Protein AF-A0A2H9TB13-F1 (afdb_monomer_lite)

Foldseek 3Di:
DDDDDPDPVPVVVCVVVVPDPVVVVVVVVCVVCVVVPHDDDDDDQQCLLQAALQVQDDGDDPPDPDDDDHQWDAPDQQWIAGVVRDIGGSVVSSVSSRVCVPPNNVCSVVVVVCPPPPDDPDDDDVVCVVVVPPPPPDPPPDD

pLDDT: mean 73.31, std 16.96, range [34.09, 94.62]

Radius of gyration: 21.47 Å; chains: 1; bounding box: 72×37×47 Å

Structure (mmCIF, N/CA/C/O backbone):
data_AF-A0A2H9TB13-F1
#
_entry.id   AF-A0A2H9TB13-F1
#
loop_
_atom_site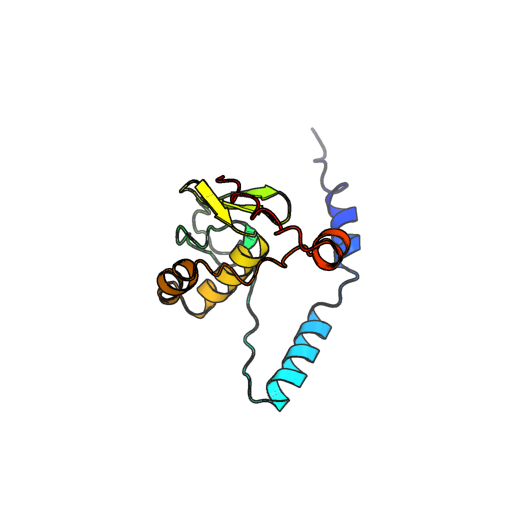.group_PDB
_atom_site.id
_atom_site.type_symbol
_atom_site.label_atom_id
_atom_site.label_alt_id
_atom_site.label_comp_id
_atom_site.label_asym_id
_atom_site.label_entity_id
_atom_site.label_seq_id
_atom_site.pdbx_PDB_ins_code
_atom_site.Cartn_x
_atom_site.Cartn_y
_atom_site.Cartn_z
_atom_site.occupancy
_atom_site.B_iso_or_equiv
_atom_site.auth_seq_id
_atom_site.auth_comp_id
_atom_site.auth_asym_id
_atom_site.auth_atom_id
_atom_site.pdbx_PDB_model_num
ATOM 1 N N . MET A 1 1 ? -40.961 13.763 -0.235 1.00 34.25 1 MET A N 1
ATOM 2 C CA . MET A 1 1 ? -40.007 12.905 0.507 1.00 34.25 1 MET A CA 1
ATOM 3 C C . MET A 1 1 ? -38.617 13.103 -0.085 1.00 34.25 1 MET A C 1
ATOM 5 O O . MET A 1 1 ? -38.522 13.373 -1.272 1.00 34.25 1 MET A O 1
ATOM 9 N N . GLY A 1 2 ? -37.591 13.113 0.768 1.00 34.09 2 GLY A N 1
ATOM 10 C CA . GLY A 1 2 ? -36.336 13.861 0.608 1.00 34.09 2 GLY A CA 1
ATOM 11 C C . GLY A 1 2 ? -35.458 13.550 -0.609 1.00 34.09 2 GLY A C 1
ATOM 12 O O . GLY A 1 2 ? -35.135 12.401 -0.890 1.00 34.09 2 GLY A O 1
ATOM 13 N N . ILE A 1 3 ? -34.979 14.620 -1.245 1.00 38.00 3 ILE A N 1
ATOM 14 C CA . ILE A 1 3 ? -33.801 14.609 -2.115 1.00 38.00 3 ILE A CA 1
ATOM 15 C C . ILE A 1 3 ? -32.560 14.273 -1.275 1.00 38.00 3 ILE A C 1
ATOM 17 O O . ILE A 1 3 ? -32.192 14.986 -0.340 1.00 38.00 3 ILE A O 1
ATOM 21 N N . THR A 1 4 ? -31.941 13.137 -1.573 1.00 38.16 4 THR A N 1
ATOM 22 C CA . THR A 1 4 ? -30.765 12.615 -0.875 1.00 38.16 4 THR A CA 1
ATOM 23 C C . THR A 1 4 ? -29.581 13.568 -1.071 1.00 38.16 4 THR A C 1
ATOM 25 O O . THR A 1 4 ? -29.184 13.850 -2.200 1.00 38.16 4 THR A O 1
ATOM 28 N N . GLN A 1 5 ? -29.001 14.072 0.023 1.00 37.25 5 GLN A N 1
ATOM 29 C CA . GLN A 1 5 ? -27.761 14.855 0.007 1.00 37.25 5 GLN A CA 1
ATOM 30 C C . GLN A 1 5 ? -26.585 13.999 -0.500 1.00 37.25 5 GLN A C 1
ATOM 32 O O . GLN A 1 5 ? -25.817 13.447 0.286 1.00 37.25 5 GLN A O 1
ATOM 37 N N . VAL A 1 6 ? -26.391 13.913 -1.813 1.00 50.53 6 VAL A N 1
ATOM 38 C CA . VAL A 1 6 ? -25.132 13.437 -2.393 1.00 50.53 6 VAL A CA 1
ATOM 39 C C . VAL A 1 6 ? -24.314 14.660 -2.801 1.00 50.53 6 VAL A C 1
ATOM 41 O O . VAL A 1 6 ? -24.731 15.455 -3.634 1.00 50.53 6 VAL A O 1
ATOM 44 N N . GLY A 1 7 ? -23.115 14.815 -2.232 1.00 45.84 7 GLY A N 1
ATOM 45 C CA . GLY A 1 7 ? -22.013 15.339 -3.049 1.00 45.84 7 GLY A CA 1
ATOM 46 C C . GLY A 1 7 ? -21.252 16.591 -2.609 1.00 45.84 7 GLY A C 1
ATOM 47 O O . GLY A 1 7 ? -20.303 16.942 -3.304 1.00 45.84 7 GLY A O 1
ATOM 48 N N . LYS A 1 8 ? -21.531 17.254 -1.475 1.00 43.09 8 LYS A N 1
ATOM 49 C CA . LYS A 1 8 ? -20.669 18.395 -1.063 1.00 43.09 8 LYS A CA 1
ATOM 50 C C . LYS A 1 8 ? -19.266 17.964 -0.599 1.00 43.09 8 LYS A C 1
ATOM 52 O O . LYS A 1 8 ? -18.293 18.634 -0.930 1.00 43.09 8 LYS A O 1
ATOM 57 N N . LYS A 1 9 ? -19.132 16.826 0.099 1.00 46.28 9 LYS A N 1
ATOM 58 C CA . LYS A 1 9 ? -17.824 16.311 0.564 1.00 46.28 9 LYS A CA 1
ATOM 59 C C . LYS A 1 9 ? -16.974 15.695 -0.562 1.00 46.28 9 LYS A C 1
ATOM 61 O O . LYS A 1 9 ? -15.769 15.920 -0.579 1.00 46.28 9 LYS A O 1
ATOM 66 N N . ASN A 1 10 ? -17.576 15.004 -1.537 1.00 53.91 10 ASN A N 1
ATOM 67 C CA . ASN A 1 10 ? -16.830 14.349 -2.629 1.00 53.91 10 ASN A CA 1
ATOM 68 C C . ASN A 1 10 ? -16.190 15.332 -3.617 1.00 53.91 10 ASN A C 1
ATOM 70 O O . ASN A 1 10 ? -15.157 15.021 -4.202 1.00 53.91 10 ASN A O 1
ATOM 74 N N . ARG A 1 11 ? -16.755 16.533 -3.790 1.00 51.91 11 ARG A N 1
ATOM 75 C CA . ARG A 1 11 ? -16.246 17.507 -4.766 1.00 51.91 11 ARG A CA 1
ATOM 76 C C . ARG A 1 11 ? -14.852 18.034 -4.406 1.00 51.91 11 ARG A C 1
ATOM 78 O O . ARG A 1 11 ? -14.004 18.144 -5.281 1.00 51.91 11 ARG A O 1
ATOM 85 N N . ILE A 1 12 ? -14.604 18.307 -3.122 1.00 56.81 12 ILE A N 1
ATOM 86 C CA . ILE A 1 12 ? -13.317 18.827 -2.622 1.00 56.81 12 ILE A CA 1
ATOM 87 C C . ILE A 1 12 ? -12.222 17.754 -2.695 1.00 56.81 12 ILE A C 1
ATOM 89 O O . ILE A 1 12 ? -11.083 18.058 -3.043 1.00 56.81 12 ILE A O 1
ATOM 93 N N . TYR A 1 13 ? -12.555 16.495 -2.386 1.00 55.25 13 TYR A N 1
ATOM 94 C CA . TYR A 1 13 ? -11.609 15.383 -2.514 1.00 55.25 13 TYR A CA 1
ATOM 95 C C . TYR A 1 13 ? -11.260 15.130 -3.979 1.00 55.25 13 TYR A C 1
ATOM 97 O O . TYR A 1 13 ? -10.080 15.122 -4.320 1.00 55.25 13 TYR A O 1
ATOM 105 N N . ASN A 1 14 ? -12.261 15.032 -4.856 1.00 58.78 14 ASN A N 1
ATOM 106 C CA . ASN A 1 14 ? -12.027 14.816 -6.282 1.00 58.78 14 ASN A CA 1
ATOM 107 C C . ASN A 1 14 ? -11.190 15.950 -6.897 1.00 58.78 14 ASN A C 1
ATOM 109 O O . ASN A 1 14 ? -10.278 15.667 -7.660 1.00 58.78 14 ASN A O 1
ATOM 113 N N . GLN A 1 15 ? -11.392 17.213 -6.498 1.00 60.97 15 GLN A N 1
ATOM 114 C CA . GLN A 1 15 ? -10.571 18.342 -6.971 1.00 60.97 15 GLN A CA 1
ATOM 115 C C . GLN A 1 15 ? -9.073 18.205 -6.649 1.00 60.97 15 GLN A C 1
ATOM 117 O O . GLN A 1 15 ? -8.247 18.620 -7.456 1.00 60.97 15 GLN A O 1
ATOM 122 N N . LYS A 1 16 ? -8.706 17.602 -5.510 1.00 66.69 16 LYS A N 1
ATOM 123 C CA . LYS A 1 16 ? -7.294 17.372 -5.147 1.00 66.69 16 LYS A CA 1
ATOM 124 C C . LYS A 1 16 ? -6.654 16.239 -5.950 1.00 66.69 16 LYS A C 1
ATOM 126 O O . LYS A 1 16 ? -5.461 16.297 -6.220 1.00 66.69 16 LYS A O 1
ATOM 131 N N . PHE A 1 17 ? -7.436 15.225 -6.322 1.00 60.62 17 PHE A N 1
ATOM 132 C CA . PHE A 1 17 ? -6.940 14.050 -7.046 1.00 60.62 17 PHE A CA 1
ATOM 133 C C . PHE A 1 17 ? -6.964 14.217 -8.570 1.00 60.62 17 PHE A C 1
ATOM 135 O O . PHE A 1 17 ? -6.096 13.674 -9.240 1.00 60.62 17 PHE A O 1
ATOM 142 N N . VAL A 1 18 ? -7.880 15.022 -9.122 1.00 66.94 18 VAL A N 1
ATOM 143 C CA . VAL A 1 18 ? -7.974 15.291 -10.573 1.00 66.94 18 VAL A CA 1
ATOM 144 C C . VAL A 1 18 ? -6.700 15.937 -11.132 1.00 66.94 18 VAL A C 1
ATOM 146 O O . VAL A 1 18 ? -6.385 15.754 -12.303 1.00 66.94 18 VAL A O 1
ATOM 149 N N . PHE A 1 19 ? -5.935 16.657 -10.305 1.00 73.75 19 PHE A N 1
ATOM 150 C CA . PHE A 1 19 ? -4.680 17.277 -10.734 1.00 73.75 19 PHE A CA 1
ATOM 151 C C . PHE A 1 19 ? -3.497 16.298 -10.807 1.00 73.75 19 PHE A C 1
ATOM 153 O O . PHE A 1 19 ? -2.496 16.610 -11.445 1.00 73.75 19 PHE A O 1
ATOM 160 N N . ILE A 1 20 ? -3.573 15.127 -10.167 1.00 77.25 20 ILE A N 1
ATOM 161 C CA . ILE A 1 20 ? -2.438 14.202 -10.091 1.00 77.25 20 ILE A CA 1
ATOM 162 C C . ILE A 1 20 ? -2.429 13.319 -11.351 1.00 77.25 20 ILE A C 1
ATOM 164 O O . ILE A 1 20 ? -3.334 12.503 -11.534 1.00 77.25 20 ILE A O 1
ATOM 168 N N . PRO A 1 21 ? -1.417 13.431 -12.235 1.00 83.69 21 PRO A N 1
ATOM 169 C CA . PRO A 1 21 ? -1.380 12.682 -13.485 1.00 83.69 21 PRO A CA 1
ATOM 170 C C . PRO A 1 21 ? -0.848 11.259 -13.251 1.00 83.69 21 PRO A C 1
ATOM 172 O O . PRO A 1 21 ? 0.286 10.939 -13.612 1.00 83.69 21 PRO A O 1
ATOM 175 N N . HIS A 1 22 ? -1.664 10.399 -12.640 1.00 83.44 22 HIS A N 1
ATOM 176 C CA . HIS A 1 22 ? -1.278 9.032 -12.271 1.00 83.44 22 HIS A CA 1
ATOM 177 C C . HIS A 1 22 ? -0.783 8.199 -13.466 1.00 83.44 22 HIS A C 1
ATOM 179 O O . HIS A 1 22 ? 0.251 7.546 -13.354 1.00 83.44 22 HIS A O 1
ATOM 185 N N . SER A 1 23 ? -1.439 8.284 -14.628 1.00 87.00 23 SER A N 1
ATOM 186 C CA . SER A 1 23 ? -1.020 7.545 -15.831 1.00 87.00 23 SER A CA 1
ATOM 187 C C . SER A 1 23 ? 0.382 7.942 -16.299 1.00 87.00 23 SER A C 1
ATOM 189 O O . SER A 1 23 ? 1.220 7.076 -16.519 1.00 87.00 23 SER A O 1
ATOM 191 N N . LYS A 1 24 ? 0.690 9.248 -16.332 1.00 89.62 24 LYS A N 1
ATOM 192 C CA . LYS A 1 24 ? 2.028 9.738 -16.714 1.00 89.62 24 LYS A CA 1
ATOM 193 C C . LYS A 1 24 ? 3.113 9.279 -15.743 1.00 89.62 24 LYS A C 1
ATOM 195 O O . LYS A 1 24 ? 4.260 9.104 -16.143 1.00 89.62 24 LYS A O 1
ATOM 200 N N . LEU A 1 25 ? 2.784 9.145 -14.456 1.00 90.25 25 LEU A N 1
ATOM 201 C CA . LEU A 1 25 ? 3.723 8.621 -13.467 1.00 90.25 25 LEU A CA 1
ATOM 202 C C . LEU A 1 25 ? 4.033 7.146 -13.746 1.00 90.25 25 LEU A C 1
ATOM 204 O O . LEU A 1 25 ? 5.204 6.782 -13.781 1.00 90.25 25 LEU A O 1
ATOM 208 N N . ILE A 1 26 ? 3.004 6.331 -13.997 1.00 90.25 26 ILE A N 1
ATOM 209 C CA . ILE A 1 26 ? 3.160 4.908 -14.330 1.00 90.25 26 ILE A CA 1
ATOM 210 C C . ILE A 1 26 ? 3.994 4.747 -15.605 1.00 90.25 26 ILE A C 1
ATOM 212 O O . ILE A 1 26 ? 4.978 4.016 -15.585 1.00 90.25 26 ILE A O 1
ATOM 216 N N . GLU A 1 27 ? 3.682 5.499 -16.664 1.00 92.19 27 GLU A N 1
ATOM 217 C CA . GLU A 1 27 ? 4.430 5.484 -17.932 1.00 92.19 27 GLU A CA 1
ATOM 218 C C . GLU A 1 27 ? 5.919 5.801 -17.736 1.00 92.19 27 GLU A C 1
ATOM 220 O O . GLU A 1 27 ? 6.786 5.134 -18.297 1.00 92.19 27 GLU A O 1
ATOM 225 N N . LYS A 1 28 ? 6.244 6.808 -16.915 1.00 93.00 28 LYS A N 1
ATOM 226 C CA . LYS A 1 28 ? 7.641 7.171 -16.628 1.00 93.00 28 LYS A CA 1
ATOM 227 C C . LYS A 1 28 ? 8.374 6.093 -15.836 1.00 93.00 28 LYS A C 1
ATOM 229 O O . LYS A 1 28 ? 9.550 5.844 -16.104 1.00 93.00 28 LYS A O 1
ATOM 234 N N . ILE A 1 29 ? 7.698 5.483 -14.861 1.00 92.75 29 ILE A N 1
ATOM 235 C CA . ILE A 1 29 ? 8.251 4.370 -14.083 1.00 92.75 29 ILE A CA 1
ATOM 236 C C . ILE A 1 29 ? 8.497 3.175 -15.012 1.00 92.75 29 ILE A C 1
ATOM 238 O O . ILE A 1 29 ? 9.577 2.593 -14.966 1.00 92.75 29 ILE A O 1
ATOM 242 N N . GLU A 1 30 ? 7.557 2.872 -15.909 1.00 93.62 30 GLU A N 1
ATOM 243 C CA . GLU A 1 30 ? 7.681 1.810 -16.911 1.00 93.62 30 GLU A CA 1
ATOM 244 C C . GLU A 1 30 ? 8.839 2.028 -17.871 1.00 93.62 30 GLU A C 1
ATOM 246 O O . GLU A 1 30 ? 9.685 1.148 -18.037 1.00 93.62 30 GLU A O 1
ATOM 251 N N . TYR A 1 31 ? 8.926 3.232 -18.429 1.00 94.00 31 TYR A N 1
ATOM 252 C CA . TYR A 1 31 ? 10.024 3.633 -19.291 1.00 94.00 31 TYR A CA 1
ATOM 253 C C . TYR A 1 31 ? 11.386 3.411 -18.614 1.00 94.00 31 TYR A C 1
ATOM 255 O O . TYR A 1 31 ? 12.265 2.772 -19.192 1.00 94.00 31 TYR A O 1
ATOM 263 N N . LYS A 1 32 ? 11.552 3.877 -17.367 1.00 94.19 32 LYS A N 1
ATOM 264 C CA . LYS A 1 32 ? 12.820 3.740 -16.637 1.00 94.19 32 LYS A CA 1
ATOM 265 C C . LYS A 1 32 ? 13.126 2.315 -16.206 1.00 94.19 32 LYS A C 1
ATOM 267 O O . LYS A 1 32 ? 14.256 1.876 -16.357 1.00 94.19 32 LYS A O 1
ATOM 272 N N . ALA A 1 33 ? 12.148 1.572 -15.712 1.00 93.31 33 ALA A N 1
ATOM 273 C CA . ALA A 1 33 ? 12.351 0.180 -15.324 1.00 93.31 33 ALA A CA 1
ATOM 274 C C . ALA A 1 33 ? 12.749 -0.703 -16.515 1.00 93.31 33 ALA A C 1
ATOM 276 O O . ALA A 1 33 ? 13.601 -1.580 -16.368 1.00 93.31 33 ALA A O 1
ATOM 277 N N . LYS A 1 34 ? 12.200 -0.424 -17.705 1.00 93.88 34 LYS A N 1
ATOM 278 C CA . LYS A 1 34 ? 12.549 -1.129 -18.940 1.00 93.88 34 LYS A CA 1
ATOM 279 C C . LYS A 1 34 ? 14.015 -0.937 -19.338 1.00 93.88 34 LYS A C 1
ATOM 281 O O . LYS A 1 34 ? 14.613 -1.894 -19.820 1.00 93.88 34 LYS A O 1
ATOM 286 N N . GLU A 1 35 ? 14.608 0.237 -19.086 1.00 93.94 35 GLU A N 1
ATOM 287 C CA . GLU A 1 35 ? 16.053 0.475 -19.294 1.00 93.94 35 GLU A CA 1
ATOM 288 C C . GLU A 1 35 ? 16.922 -0.494 -18.463 1.00 93.94 35 GLU A C 1
ATOM 290 O O . GLU A 1 35 ? 18.004 -0.873 -18.901 1.00 93.94 35 GLU A O 1
ATOM 295 N N . TYR A 1 36 ? 16.426 -0.949 -17.307 1.00 94.62 36 TYR A N 1
ATOM 296 C CA . TYR A 1 36 ? 17.106 -1.898 -16.415 1.00 94.62 36 TYR A CA 1
ATOM 297 C C . TYR A 1 36 ? 16.566 -3.337 -16.509 1.00 94.62 36 TYR A C 1
ATOM 299 O O . TYR A 1 36 ? 16.927 -4.181 -15.692 1.00 94.62 36 TYR A O 1
ATOM 307 N N . GLY A 1 37 ? 15.682 -3.637 -17.468 1.00 92.75 37 GLY A N 1
ATOM 308 C CA . GLY A 1 37 ? 15.083 -4.970 -17.620 1.00 92.75 37 GLY A CA 1
ATOM 309 C C . GLY A 1 37 ? 14.092 -5.369 -16.514 1.00 92.75 37 GLY A C 1
ATOM 310 O O . GLY A 1 37 ? 13.760 -6.546 -16.385 1.00 92.75 37 GLY A O 1
ATOM 311 N N . ILE A 1 38 ? 13.600 -4.413 -15.720 1.00 93.25 38 ILE A N 1
ATOM 312 C CA . ILE A 1 38 ? 12.621 -4.657 -14.654 1.00 93.25 38 ILE A CA 1
ATOM 313 C C . ILE A 1 38 ? 11.210 -4.650 -15.257 1.00 93.25 38 ILE A C 1
ATOM 315 O O . ILE A 1 38 ? 10.787 -3.675 -15.881 1.00 93.25 38 ILE A O 1
ATOM 319 N N . LYS A 1 39 ? 10.453 -5.732 -15.047 1.00 90.88 39 LYS A N 1
ATOM 320 C CA . LYS A 1 39 ? 9.059 -5.844 -15.496 1.00 90.88 39 LYS A CA 1
ATOM 321 C C . LYS A 1 39 ? 8.119 -5.164 -14.502 1.00 90.88 39 LYS A C 1
ATOM 323 O O . LYS A 1 39 ? 8.117 -5.505 -13.323 1.00 90.88 39 LYS A O 1
ATOM 328 N N . ILE A 1 40 ? 7.271 -4.264 -14.994 1.00 89.31 40 ILE A N 1
ATOM 329 C CA . ILE A 1 40 ? 6.201 -3.650 -14.200 1.00 89.31 40 ILE A CA 1
ATOM 330 C C . ILE A 1 40 ? 4.871 -4.309 -14.518 1.00 89.31 40 ILE A C 1
ATOM 332 O O . ILE A 1 40 ? 4.544 -4.574 -15.673 1.00 89.31 40 ILE A O 1
ATOM 336 N N . VAL A 1 41 ? 4.106 -4.571 -13.464 1.00 89.12 41 VAL A N 1
ATOM 337 C CA . VAL A 1 41 ? 2.750 -5.105 -13.542 1.00 89.12 41 VAL A CA 1
ATOM 338 C C . VAL A 1 41 ? 1.830 -4.102 -12.862 1.00 89.12 41 VAL A C 1
ATOM 340 O O . VAL A 1 41 ? 1.977 -3.818 -11.676 1.00 89.12 41 VAL A O 1
ATOM 343 N N . VAL A 1 42 ? 0.900 -3.532 -13.626 1.00 87.75 42 VAL A N 1
ATOM 344 C CA . VAL A 1 42 ? -0.079 -2.569 -13.108 1.00 87.75 42 VAL A CA 1
ATOM 345 C C . VAL A 1 42 ? -1.278 -3.326 -12.559 1.00 87.75 42 VAL A C 1
ATOM 347 O O . VAL A 1 42 ? -1.821 -4.202 -13.237 1.00 87.75 42 VAL A O 1
ATOM 350 N N . ARG A 1 43 ? -1.698 -2.986 -11.335 1.00 86.62 43 ARG A N 1
ATOM 351 C CA . ARG A 1 43 ? -2.810 -3.654 -10.656 1.00 86.62 43 ARG A CA 1
ATOM 352 C C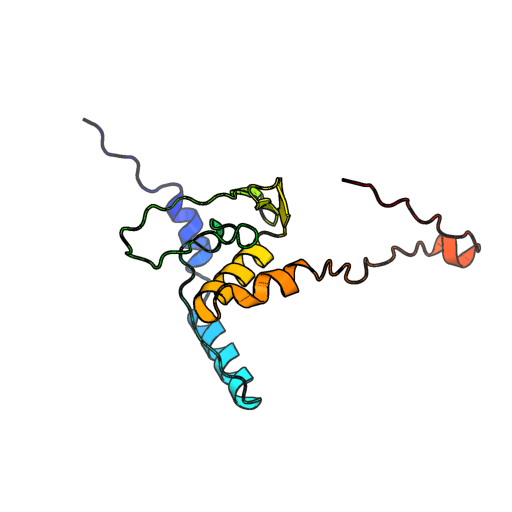 . ARG A 1 43 ? -3.768 -2.730 -9.946 1.00 86.62 43 ARG A C 1
ATOM 354 O O . ARG A 1 43 ? -3.479 -1.578 -9.651 1.00 86.62 43 ARG A O 1
ATOM 361 N N . GLU A 1 44 ? -4.948 -3.290 -9.725 1.00 84.44 44 GLU A N 1
ATOM 362 C CA . GLU A 1 44 ? -6.144 -2.609 -9.266 1.00 84.44 44 GLU A CA 1
ATOM 363 C C . GLU A 1 44 ? -6.189 -2.550 -7.730 1.00 84.44 44 GLU A C 1
ATOM 365 O O . GLU A 1 44 ? -6.152 -3.571 -7.036 1.00 84.44 44 GLU A O 1
ATOM 370 N N . GLU A 1 45 ? -6.288 -1.338 -7.185 1.00 81.75 45 GLU A N 1
ATOM 371 C CA . GLU A 1 45 ? -6.126 -1.060 -5.752 1.00 81.75 45 GLU A CA 1
ATOM 372 C C . GLU A 1 45 ? -7.434 -1.224 -4.930 1.00 81.75 45 GLU A C 1
ATOM 374 O O . GLU A 1 45 ? -7.542 -0.760 -3.794 1.00 81.75 45 GLU A O 1
ATOM 379 N N . SER A 1 46 ? -8.473 -1.904 -5.440 1.00 83.75 46 SER A N 1
ATOM 380 C CA . SER A 1 46 ? -9.703 -2.103 -4.653 1.00 83.75 46 SER A CA 1
ATOM 381 C C . SER A 1 46 ? -9.444 -2.767 -3.307 1.00 83.75 46 SER A C 1
ATOM 383 O O . SER A 1 46 ? -8.843 -3.837 -3.224 1.00 83.75 46 SER A O 1
ATOM 385 N N . TYR A 1 47 ? -9.973 -2.125 -2.262 1.00 80.19 47 TYR A N 1
ATOM 386 C CA . TYR A 1 47 ? -9.985 -2.574 -0.867 1.00 80.19 47 TYR A CA 1
ATOM 387 C C . TYR A 1 47 ? -8.613 -2.786 -0.201 1.00 80.19 47 TYR A C 1
ATOM 389 O O . TYR A 1 47 ? -8.580 -3.146 0.976 1.00 80.19 47 TYR A O 1
ATOM 397 N N . THR A 1 48 ? -7.495 -2.467 -0.859 1.00 82.94 48 THR A N 1
ATOM 398 C CA . THR A 1 48 ? -6.129 -2.653 -0.317 1.00 82.94 48 THR A CA 1
ATOM 399 C C . THR A 1 48 ? -5.848 -1.801 0.926 1.00 82.94 48 THR A C 1
ATOM 401 O O . THR A 1 48 ? -5.055 -2.174 1.781 1.00 82.94 48 THR A O 1
ATOM 404 N N . SER A 1 49 ? -6.526 -0.663 1.077 1.00 77.19 49 SER A N 1
ATOM 405 C CA . SER A 1 49 ? -6.404 0.206 2.257 1.00 77.19 49 SER A CA 1
ATOM 406 C C . SER A 1 49 ? -7.298 -0.211 3.431 1.00 77.19 49 SER A C 1
ATOM 408 O O . SER A 1 49 ? -7.181 0.351 4.524 1.00 77.19 49 SER A O 1
ATOM 410 N N . LYS A 1 50 ? -8.215 -1.163 3.208 1.00 81.50 50 LYS A N 1
ATOM 411 C CA . LYS A 1 50 ? -9.182 -1.643 4.207 1.00 81.50 50 LYS A CA 1
ATOM 412 C C . LYS A 1 50 ? -8.841 -3.041 4.708 1.00 81.50 50 LYS A C 1
ATOM 414 O O . LYS A 1 50 ? -8.917 -3.254 5.913 1.00 81.50 50 LYS A O 1
ATOM 419 N N . ALA A 1 51 ? -8.450 -3.940 3.810 1.00 86.00 51 ALA A N 1
ATOM 420 C CA . ALA A 1 51 ? -8.028 -5.288 4.153 1.00 86.00 51 ALA A CA 1
ATOM 421 C C . ALA A 1 51 ? -6.783 -5.273 5.047 1.00 86.00 51 ALA A C 1
ATOM 423 O O . ALA A 1 51 ? -5.886 -4.439 4.878 1.00 86.00 51 ALA A O 1
ATOM 424 N N . SER A 1 52 ? -6.735 -6.188 6.007 1.00 85.25 52 SER A N 1
ATOM 425 C CA . SER A 1 52 ? -5.550 -6.407 6.829 1.00 85.25 52 SER A CA 1
ATOM 426 C C . SER A 1 52 ? -4.596 -7.335 6.088 1.00 85.25 52 SER A C 1
ATOM 428 O O . SER A 1 52 ? -4.949 -8.476 5.792 1.00 85.25 52 SER A O 1
ATOM 430 N N . ALA A 1 53 ? -3.388 -6.849 5.787 1.00 84.56 53 ALA A N 1
ATOM 431 C CA . ALA A 1 53 ? -2.338 -7.686 5.207 1.00 84.56 53 ALA A CA 1
ATOM 432 C C . ALA A 1 53 ? -1.863 -8.753 6.204 1.00 84.56 53 ALA A C 1
ATOM 434 O O . ALA A 1 53 ? -1.572 -9.874 5.816 1.00 84.56 53 ALA A O 1
ATOM 435 N N . ILE A 1 54 ? -1.823 -8.409 7.495 1.00 82.25 54 ILE A N 1
ATOM 436 C CA . ILE A 1 54 ? -1.315 -9.275 8.567 1.00 82.25 54 ILE A CA 1
ATOM 437 C C . ILE A 1 54 ? -2.272 -10.433 8.851 1.00 82.25 54 ILE A C 1
ATOM 439 O O . ILE A 1 54 ? -1.836 -11.562 9.044 1.00 82.25 54 ILE A O 1
ATOM 443 N N . ASP A 1 55 ? -3.575 -10.154 8.872 1.00 83.12 55 ASP A N 1
ATOM 444 C CA . ASP A 1 55 ? -4.598 -11.165 9.164 1.00 83.12 55 ASP A CA 1
ATOM 445 C C . ASP A 1 55 ? -4.988 -11.983 7.915 1.00 83.12 55 ASP A C 1
ATOM 447 O O . ASP A 1 55 ? -5.932 -12.769 7.965 1.00 83.12 55 ASP A O 1
ATOM 451 N N . LEU A 1 56 ? -4.274 -11.784 6.798 1.00 83.06 56 LEU A N 1
ATOM 452 C CA . LEU A 1 56 ? -4.519 -12.417 5.504 1.00 83.06 56 LEU A CA 1
ATOM 453 C C . LEU A 1 56 ? -5.969 -12.271 5.017 1.00 83.06 56 LEU A C 1
ATOM 455 O O . LEU A 1 56 ? -6.553 -13.188 4.443 1.00 83.06 56 LEU A O 1
ATOM 459 N N . ASP A 1 57 ? -6.550 -11.081 5.190 1.00 84.19 57 ASP A N 1
ATOM 460 C CA . ASP A 1 57 ? -7.918 -10.821 4.738 1.00 84.19 57 ASP A CA 1
ATOM 461 C C . ASP A 1 57 ? -8.049 -11.053 3.229 1.00 84.19 57 ASP A C 1
ATOM 463 O O . ASP A 1 57 ? -7.166 -10.664 2.458 1.00 84.19 57 ASP A O 1
ATOM 467 N N . LEU A 1 58 ? -9.183 -11.619 2.807 1.00 80.75 58 LEU A N 1
ATOM 468 C CA . LEU A 1 58 ? -9.525 -11.749 1.394 1.00 80.75 58 LEU A CA 1
ATOM 469 C C . LEU A 1 58 ? -9.700 -10.362 0.768 1.00 80.75 58 LEU A C 1
ATOM 471 O O . LEU A 1 58 ? -10.467 -9.530 1.263 1.00 80.75 58 LEU A O 1
ATOM 475 N N . ILE A 1 59 ? -9.011 -10.129 -0.348 1.00 83.56 59 ILE A N 1
ATOM 476 C CA . ILE A 1 59 ? -9.052 -8.857 -1.072 1.00 83.56 59 ILE A CA 1
ATOM 477 C C . ILE A 1 59 ? -9.795 -9.069 -2.394 1.00 83.56 59 ILE A C 1
ATOM 479 O O . ILE A 1 59 ? -9.185 -9.497 -3.372 1.00 83.56 59 ILE A O 1
ATOM 483 N N . PRO A 1 60 ? -11.109 -8.794 -2.448 1.00 80.88 60 PRO A N 1
ATOM 484 C CA . PRO A 1 60 ? -11.876 -8.990 -3.668 1.00 80.88 60 PRO A CA 1
ATOM 485 C C . PRO A 1 60 ? -11.519 -7.953 -4.734 1.00 80.88 60 PRO A C 1
ATOM 487 O O . PRO A 1 60 ? -11.088 -6.833 -4.420 1.00 80.88 60 PRO A O 1
ATOM 490 N N . ASN A 1 61 ? -11.753 -8.305 -5.996 1.00 81.94 61 ASN A N 1
ATOM 491 C CA . ASN A 1 61 ? -11.612 -7.370 -7.102 1.00 81.94 61 ASN A CA 1
ATOM 492 C C . ASN A 1 61 ? -12.847 -6.475 -7.217 1.00 81.94 61 ASN A C 1
ATOM 494 O O . ASN A 1 61 ? -13.918 -6.731 -6.644 1.00 81.94 61 ASN A O 1
ATOM 498 N N . PHE A 1 62 ? -12.693 -5.366 -7.938 1.00 73.25 62 PHE A N 1
ATOM 499 C CA . PHE A 1 62 ? -13.809 -4.470 -8.196 1.00 73.25 62 PHE A CA 1
ATOM 500 C C . PHE A 1 62 ? -14.924 -5.183 -8.983 1.00 73.25 62 PHE A C 1
ATOM 502 O O . PHE A 1 62 ? -14.763 -5.500 -10.156 1.00 73.25 62 PHE A O 1
ATOM 509 N N . GLY A 1 63 ? -16.073 -5.410 -8.337 1.00 70.31 63 GLY A N 1
ATOM 510 C CA . GLY A 1 63 ? -17.256 -6.030 -8.954 1.00 70.31 63 GLY A CA 1
ATOM 511 C C . GLY A 1 63 ? -17.621 -7.411 -8.406 1.00 70.31 63 GLY A C 1
ATOM 512 O O . GLY A 1 63 ? -18.735 -7.875 -8.651 1.00 70.31 63 GLY A O 1
ATOM 513 N N . ASP A 1 64 ? -16.756 -8.025 -7.597 1.00 76.88 64 ASP A N 1
ATOM 514 C CA . ASP A 1 64 ? -17.056 -9.322 -6.991 1.00 76.88 64 ASP A CA 1
ATOM 515 C C . ASP A 1 64 ? -18.185 -9.213 -5.949 1.00 76.88 64 ASP A C 1
ATOM 517 O O . ASP A 1 64 ? -18.228 -8.291 -5.121 1.00 76.88 64 ASP A O 1
ATOM 521 N N . LYS A 1 65 ? -19.103 -10.191 -5.978 1.00 68.06 65 LYS A N 1
ATOM 522 C CA . LYS A 1 65 ? -20.234 -10.335 -5.035 1.00 68.06 65 LYS A CA 1
ATOM 523 C C . LYS A 1 65 ? -19.842 -11.029 -3.723 1.00 68.06 65 LYS A C 1
ATOM 525 O O . LYS A 1 65 ? -20.696 -11.570 -3.027 1.00 68.06 65 LYS A O 1
ATOM 530 N N . THR A 1 66 ? -18.560 -11.051 -3.388 1.00 72.56 66 THR A N 1
ATOM 531 C CA . THR A 1 66 ? -18.064 -11.644 -2.145 1.00 72.56 66 THR A CA 1
ATOM 532 C C . THR A 1 66 ? -18.373 -10.746 -0.947 1.00 72.56 66 THR A C 1
ATOM 534 O O . THR A 1 66 ? -18.384 -9.513 -1.043 1.00 72.56 66 THR A O 1
ATOM 537 N N . GLU A 1 67 ? -18.651 -11.366 0.203 1.00 67.62 67 GLU A N 1
ATOM 538 C CA . GLU A 1 67 ? -18.848 -10.631 1.450 1.00 67.62 67 GLU A CA 1
ATOM 539 C C . GLU A 1 67 ? -17.552 -9.921 1.856 1.00 67.62 67 GLU A C 1
ATOM 541 O O . GLU A 1 67 ? -16.521 -10.539 2.115 1.00 67.62 67 GLU A O 1
ATOM 546 N N . LYS A 1 68 ? -17.615 -8.591 1.936 1.00 70.38 68 LYS A N 1
ATOM 547 C CA . LYS A 1 68 ? -16.477 -7.730 2.273 1.00 70.38 68 LYS A CA 1
ATOM 548 C C . LYS A 1 68 ? -16.366 -7.598 3.787 1.00 70.38 68 LYS A C 1
ATOM 550 O O . LYS A 1 68 ? -16.831 -6.613 4.362 1.00 70.38 68 LYS A O 1
ATOM 555 N N . LYS A 1 69 ? -15.777 -8.603 4.433 1.00 77.12 69 LYS A N 1
ATOM 556 C CA . LYS A 1 69 ? -15.427 -8.559 5.858 1.00 77.12 69 LYS A CA 1
ATOM 557 C C . LYS A 1 69 ? -13.923 -8.359 5.990 1.00 77.12 69 LYS A C 1
ATOM 559 O O . LYS A 1 69 ? -13.152 -9.258 5.689 1.00 77.12 69 LYS A O 1
ATOM 564 N N . PHE A 1 70 ? -13.535 -7.169 6.438 1.00 84.38 70 PHE A N 1
ATOM 565 C CA . PHE A 1 70 ? -12.148 -6.842 6.760 1.00 84.38 70 PHE A CA 1
ATOM 566 C C . PHE A 1 70 ? -11.979 -6.858 8.271 1.00 84.38 70 PHE A C 1
ATOM 568 O O . PHE A 1 70 ? -12.838 -6.361 9.006 1.00 84.38 70 PHE A O 1
ATOM 575 N N . SER A 1 71 ? -10.894 -7.462 8.725 1.00 83.56 71 SER A N 1
ATOM 576 C CA . SER A 1 71 ? -10.627 -7.716 10.135 1.00 83.56 71 SER A CA 1
ATOM 577 C C . SER A 1 71 ? -9.923 -6.532 10.811 1.00 83.56 71 SER A C 1
ATOM 579 O O . SER A 1 71 ? -10.144 -6.275 11.997 1.00 83.56 71 SER A O 1
ATOM 581 N N . GLY A 1 72 ? -9.137 -5.767 10.048 1.00 84.56 72 GLY A N 1
ATOM 582 C CA . GLY A 1 72 ? -8.437 -4.577 10.520 1.00 84.56 72 GLY A CA 1
ATOM 583 C C . GLY A 1 72 ? -9.119 -3.254 10.161 1.00 84.56 72 GLY A C 1
ATOM 584 O O . GLY A 1 72 ? -10.090 -3.175 9.404 1.00 84.56 72 GLY A O 1
ATOM 585 N N . ARG A 1 73 ? -8.600 -2.165 10.738 1.00 86.62 73 ARG A N 1
ATOM 586 C CA . ARG A 1 73 ? -9.101 -0.803 10.512 1.00 86.62 73 ARG A CA 1
ATOM 587 C C . ARG A 1 73 ? -7.985 0.232 10.499 1.00 86.62 73 ARG A C 1
ATOM 589 O O . ARG A 1 73 ? -7.072 0.221 11.324 1.00 86.62 73 ARG A O 1
ATOM 596 N N . ARG A 1 74 ? -8.123 1.223 9.621 1.00 86.44 74 ARG A N 1
ATOM 597 C CA . ARG A 1 74 ? -7.296 2.432 9.653 1.00 86.44 74 ARG A CA 1
ATOM 598 C C . ARG A 1 74 ? -7.764 3.350 10.781 1.00 86.44 74 ARG A C 1
ATOM 600 O O . ARG A 1 74 ? -8.927 3.739 10.802 1.00 86.44 74 ARG A O 1
ATOM 607 N N . ILE A 1 75 ? -6.862 3.714 11.691 1.00 86.56 75 ILE A N 1
ATOM 608 C CA . ILE A 1 75 ? -7.179 4.627 12.803 1.00 86.56 75 ILE A CA 1
ATOM 609 C C . ILE A 1 75 ? -7.024 6.076 12.344 1.00 86.56 75 ILE A C 1
ATOM 611 O O . ILE A 1 75 ? -7.924 6.894 12.509 1.00 86.56 75 ILE A O 1
ATOM 615 N N . LYS A 1 76 ? -5.866 6.391 11.755 1.00 87.00 76 LYS A N 1
ATOM 616 C CA . LYS A 1 76 ? -5.520 7.728 11.260 1.00 87.00 76 LYS A CA 1
ATOM 617 C C . LYS A 1 76 ? -4.598 7.624 10.047 1.00 87.00 76 LYS A C 1
ATOM 619 O O . LYS A 1 76 ? -4.181 6.534 9.652 1.00 87.00 76 LYS A O 1
ATOM 624 N N . ARG A 1 77 ? -4.281 8.759 9.418 1.00 81.88 77 ARG A N 1
ATOM 625 C CA . ARG A 1 77 ? -3.295 8.790 8.330 1.00 81.88 77 ARG A CA 1
ATOM 626 C C . ARG A 1 77 ? -1.959 8.232 8.839 1.00 81.88 77 ARG A C 1
ATOM 628 O O . ARG A 1 77 ? -1.519 8.607 9.919 1.00 81.88 77 ARG A O 1
ATOM 635 N N . GLY A 1 78 ? -1.367 7.314 8.078 1.00 84.69 78 GLY A N 1
ATOM 636 C CA . GLY A 1 78 ? -0.125 6.628 8.434 1.00 84.69 78 GLY A CA 1
ATOM 637 C C . GLY A 1 78 ? -0.246 5.523 9.490 1.00 84.69 78 GLY A C 1
ATOM 638 O O . GLY A 1 78 ? 0.761 4.887 9.757 1.00 84.69 78 GLY A O 1
ATOM 639 N N . LEU A 1 79 ? -1.426 5.243 10.068 1.00 87.00 79 LEU A N 1
ATOM 640 C CA . LEU A 1 79 ? -1.578 4.219 11.113 1.00 87.00 79 LEU A CA 1
ATOM 641 C C . LEU A 1 79 ? -2.770 3.281 10.871 1.00 87.00 79 LEU A C 1
ATOM 643 O O . LEU A 1 79 ? -3.935 3.700 10.859 1.00 87.00 79 LEU A O 1
ATOM 647 N N . TYR A 1 80 ? -2.466 1.996 10.723 1.00 88.38 80 TYR A N 1
ATOM 648 C CA . TYR A 1 80 ? -3.407 0.892 10.562 1.00 88.38 80 TYR A CA 1
ATOM 649 C C . TYR A 1 80 ? -3.320 -0.063 11.757 1.00 88.38 80 TYR A C 1
ATOM 651 O O . TYR A 1 80 ? -2.239 -0.268 12.302 1.00 88.38 80 TYR A O 1
ATOM 659 N N . LYS A 1 81 ? -4.460 -0.624 12.170 1.00 87.38 81 LYS A N 1
ATOM 660 C CA . LYS A 1 81 ? -4.559 -1.593 13.263 1.00 87.38 81 LYS A CA 1
ATOM 661 C C . LYS A 1 81 ? -5.173 -2.894 12.753 1.00 87.38 81 LYS A C 1
ATOM 663 O O . LYS A 1 81 ? -6.293 -2.866 12.241 1.00 87.38 81 LYS A O 1
ATOM 668 N N . SER A 1 82 ? -4.451 -3.999 12.914 1.00 86.75 82 SER A N 1
ATOM 669 C CA . SER A 1 82 ? -4.921 -5.358 12.610 1.00 86.75 82 SER A CA 1
ATOM 670 C C . SER A 1 82 ? -5.959 -5.841 13.634 1.00 86.75 82 SER A C 1
ATOM 672 O O . SER A 1 82 ? -6.167 -5.206 14.679 1.00 86.75 82 SER A O 1
ATOM 674 N N . LYS A 1 83 ? -6.582 -6.996 13.378 1.00 85.69 83 LYS A N 1
ATOM 675 C CA . LYS A 1 83 ? -7.498 -7.642 14.332 1.00 85.69 83 LYS A CA 1
ATOM 676 C C . LYS A 1 83 ? -6.788 -8.072 15.613 1.00 85.69 83 LYS A C 1
ATOM 678 O O . LYS A 1 83 ? -7.343 -7.900 16.697 1.00 85.69 83 LYS A O 1
ATOM 683 N N . SER A 1 84 ? -5.554 -8.565 15.495 1.00 82.56 84 SER A N 1
ATOM 684 C CA . SER A 1 84 ? -4.686 -8.897 16.636 1.00 82.56 84 SER A CA 1
ATOM 685 C C . SER A 1 84 ? -4.271 -7.676 17.466 1.00 82.56 84 SER A C 1
ATOM 687 O O . SER A 1 84 ? -3.739 -7.815 18.563 1.00 82.56 84 SER A O 1
ATOM 689 N N . GLY A 1 85 ? -4.542 -6.466 16.970 1.00 82.38 85 GLY A N 1
ATOM 690 C CA . GLY A 1 85 ? -4.231 -5.211 17.638 1.00 82.38 85 GLY A CA 1
ATOM 691 C C . GLY A 1 85 ? -2.864 -4.632 17.288 1.00 82.38 85 GLY A C 1
ATOM 692 O O . GLY A 1 85 ? -2.548 -3.544 17.770 1.00 82.38 85 GLY A O 1
ATOM 693 N N . GLN A 1 86 ? -2.105 -5.304 16.419 1.00 83.00 86 GLN A N 1
ATOM 694 C CA . GLN A 1 86 ? -0.818 -4.844 15.917 1.00 83.00 86 GLN A CA 1
ATOM 695 C C . GLN A 1 86 ? -0.979 -3.559 15.102 1.00 83.00 86 GLN A C 1
ATOM 697 O O . GLN A 1 86 ? -1.912 -3.405 14.307 1.00 83.00 86 GLN A O 1
ATOM 702 N N . LEU A 1 87 ? -0.055 -2.626 15.314 1.00 84.81 87 LEU A N 1
ATOM 703 C CA . LEU A 1 87 ? -0.012 -1.354 14.611 1.00 84.81 87 LEU A CA 1
ATOM 704 C C . LEU A 1 87 ? 1.017 -1.420 13.487 1.00 84.81 87 LEU A C 1
ATOM 706 O O . LEU A 1 87 ? 2.177 -1.749 13.716 1.00 84.81 87 LEU A O 1
ATOM 710 N N . ILE A 1 88 ? 0.589 -1.072 12.279 1.00 85.56 88 ILE A N 1
ATOM 711 C CA . ILE A 1 88 ? 1.443 -0.994 11.094 1.00 85.56 88 ILE A CA 1
ATOM 712 C C . ILE A 1 88 ? 1.186 0.321 10.366 1.00 85.56 88 ILE A C 1
ATOM 714 O O . ILE A 1 88 ? 0.111 0.924 10.475 1.00 85.56 88 ILE A O 1
ATOM 718 N N . ASN A 1 89 ? 2.172 0.792 9.609 1.00 87.12 89 ASN A N 1
ATOM 719 C CA . ASN A 1 89 ? 1.956 1.930 8.735 1.00 87.12 89 ASN A CA 1
ATOM 720 C C . ASN A 1 89 ? 0.869 1.598 7.690 1.00 87.12 89 ASN A C 1
ATOM 722 O O . ASN A 1 89 ? 0.876 0.525 7.087 1.00 87.12 89 ASN A O 1
ATOM 726 N N . SER A 1 90 ? -0.080 2.517 7.476 1.00 86.69 90 SER A N 1
ATOM 727 C CA . SER A 1 90 ? -1.157 2.323 6.491 1.00 86.69 90 SER A CA 1
ATOM 728 C C . SER A 1 90 ? -0.649 2.117 5.067 1.00 86.69 90 SER A C 1
ATOM 730 O O . SER A 1 90 ? -1.250 1.341 4.330 1.00 86.69 90 SER A O 1
ATOM 732 N N . ASP A 1 91 ? 0.417 2.814 4.685 1.00 86.75 91 ASP A N 1
ATOM 733 C CA . ASP A 1 91 ? 0.970 2.760 3.333 1.00 86.75 91 ASP A CA 1
ATOM 734 C C . ASP A 1 91 ? 1.713 1.431 3.124 1.00 86.75 91 ASP A C 1
ATOM 736 O O . ASP A 1 91 ? 1.583 0.815 2.071 1.00 86.75 91 ASP A O 1
ATOM 740 N N . VAL A 1 92 ? 2.376 0.917 4.170 1.00 87.38 92 VAL A N 1
ATOM 741 C CA . VAL A 1 92 ? 2.964 -0.435 4.174 1.00 87.38 92 VAL A CA 1
ATOM 742 C C . VAL A 1 92 ? 1.871 -1.495 4.042 1.00 87.38 92 VAL A C 1
ATOM 744 O O . VAL A 1 92 ? 1.977 -2.367 3.187 1.00 87.38 92 VAL A O 1
ATOM 747 N N . ASN A 1 93 ? 0.781 -1.393 4.812 1.00 88.56 93 ASN A N 1
ATOM 748 C CA . ASN A 1 93 ? -0.355 -2.311 4.675 1.00 88.56 93 ASN A CA 1
ATOM 749 C C . ASN A 1 93 ? -0.955 -2.274 3.257 1.00 88.56 93 ASN A C 1
ATOM 751 O O . ASN A 1 93 ? -1.234 -3.321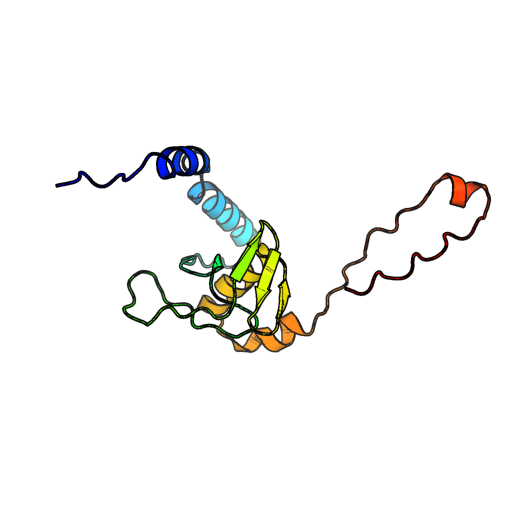 2.679 1.00 88.56 93 ASN A O 1
ATOM 755 N N . GLY A 1 94 ? -1.116 -1.078 2.681 1.00 86.81 94 GLY A N 1
ATOM 756 C CA . GLY A 1 94 ? -1.592 -0.906 1.307 1.00 86.81 94 GLY A CA 1
ATOM 757 C C . GLY A 1 94 ? -0.665 -1.554 0.275 1.00 86.81 94 GLY A C 1
ATOM 758 O O . GLY A 1 94 ? -1.136 -2.315 -0.567 1.00 86.81 94 GLY A O 1
ATOM 759 N N . GLY A 1 95 ? 0.646 -1.316 0.383 1.00 88.25 95 GLY A N 1
ATOM 760 C CA . GLY A 1 95 ? 1.654 -1.907 -0.501 1.00 88.25 95 GLY A CA 1
ATOM 761 C C . GLY A 1 95 ? 1.701 -3.433 -0.416 1.00 88.25 95 GLY A C 1
ATOM 762 O O . GLY A 1 95 ? 1.689 -4.103 -1.447 1.00 88.25 95 GLY A O 1
ATOM 763 N N . LEU A 1 96 ? 1.660 -3.988 0.800 1.00 88.75 96 LEU A N 1
ATOM 764 C CA . LEU A 1 96 ? 1.584 -5.436 1.009 1.00 88.75 96 LEU A CA 1
ATOM 765 C C . LEU A 1 96 ? 0.342 -6.020 0.342 1.00 88.75 96 LEU A C 1
ATOM 767 O O . LEU A 1 96 ? 0.437 -7.004 -0.378 1.00 88.75 96 LEU A O 1
ATOM 771 N N . ASN A 1 97 ? -0.813 -5.383 0.510 1.00 89.19 97 ASN A N 1
ATOM 772 C CA . ASN A 1 97 ? -2.057 -5.842 -0.095 1.00 89.19 97 ASN A CA 1
ATOM 773 C C . ASN A 1 97 ? -2.060 -5.786 -1.631 1.00 89.19 97 ASN A C 1
ATOM 775 O O . ASN A 1 97 ? -2.673 -6.648 -2.256 1.00 89.19 97 ASN A O 1
ATOM 779 N N . ILE A 1 98 ? -1.373 -4.818 -2.250 1.00 89.06 98 ILE A N 1
ATOM 780 C CA . ILE A 1 98 ? -1.169 -4.807 -3.710 1.00 89.06 98 ILE A CA 1
ATOM 781 C C . ILE A 1 98 ? -0.328 -6.016 -4.126 1.00 89.06 98 ILE A C 1
ATOM 783 O O . ILE A 1 98 ? -0.682 -6.715 -5.073 1.00 89.06 98 ILE A O 1
ATOM 787 N N . LEU A 1 99 ? 0.751 -6.292 -3.392 1.00 87.50 99 LEU A N 1
ATOM 788 C CA . LEU A 1 99 ? 1.637 -7.416 -3.682 1.00 87.50 99 LEU A CA 1
ATOM 789 C C . LEU A 1 99 ? 0.928 -8.769 -3.504 1.00 87.50 99 LEU A C 1
ATOM 791 O O . LEU A 1 99 ? 1.084 -9.655 -4.342 1.00 87.50 99 LEU A O 1
ATOM 795 N N . ARG A 1 100 ? 0.083 -8.900 -2.474 1.00 88.50 100 ARG A N 1
ATOM 796 C CA . ARG A 1 100 ? -0.747 -10.090 -2.217 1.00 88.50 100 ARG A CA 1
ATOM 797 C C . ARG A 1 100 ? -1.669 -10.440 -3.370 1.00 88.50 100 ARG A C 1
ATOM 799 O O . ARG A 1 100 ? -1.824 -11.613 -3.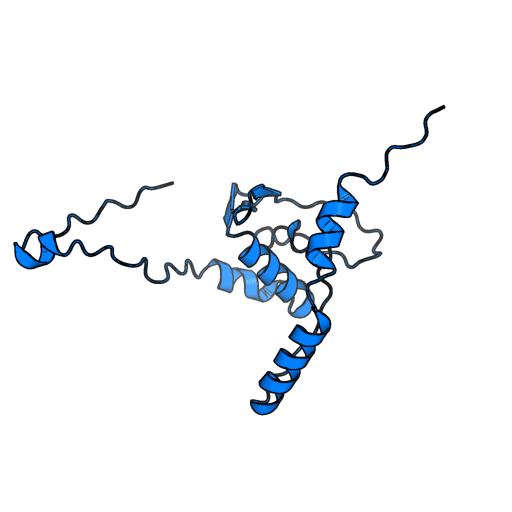688 1.00 88.50 100 ARG A O 1
ATOM 806 N N . LYS A 1 101 ? -2.272 -9.434 -4.012 1.00 86.62 101 LYS A N 1
ATOM 807 C CA . LYS A 1 101 ? -3.144 -9.665 -5.173 1.00 86.62 101 LYS A CA 1
ATOM 808 C C . LYS A 1 101 ? -2.406 -10.310 -6.347 1.00 86.62 101 LYS A C 1
ATOM 810 O O . LYS A 1 101 ? -3.040 -11.009 -7.130 1.00 86.62 101 LYS A O 1
ATOM 815 N N . GLU A 1 102 ? -1.099 -10.076 -6.462 1.00 86.19 102 GLU A N 1
ATOM 816 C CA . GLU A 1 102 ? -0.285 -10.604 -7.558 1.00 86.19 102 GLU A CA 1
ATOM 817 C C . GLU A 1 102 ? 0.411 -11.911 -7.249 1.00 86.19 102 GLU A C 1
ATOM 819 O O . GLU A 1 102 ? 0.402 -12.820 -8.075 1.00 86.19 102 GLU A O 1
ATOM 824 N N . ILE A 1 103 ? 1.069 -11.971 -6.096 1.00 84.50 103 ILE A N 1
ATOM 825 C CA . ILE A 1 103 ? 2.002 -13.049 -5.762 1.00 84.5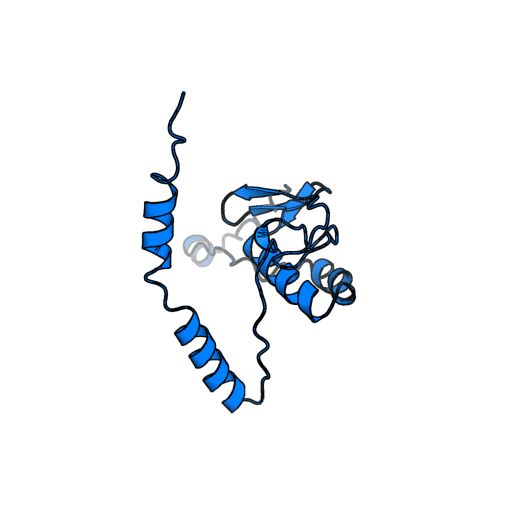0 103 ILE A CA 1
ATOM 826 C C . ILE A 1 103 ? 1.339 -14.079 -4.835 1.00 84.50 103 ILE A C 1
ATOM 828 O O . ILE A 1 103 ? 1.807 -15.208 -4.747 1.00 84.50 103 ILE A O 1
ATOM 832 N N . GLY A 1 104 ? 0.225 -13.725 -4.187 1.00 84.56 104 GLY A N 1
ATOM 833 C CA . GLY A 1 104 ? -0.433 -14.548 -3.173 1.00 84.56 104 GLY A CA 1
ATOM 834 C C . GLY A 1 104 ? 0.043 -14.225 -1.756 1.00 84.56 104 GLY A C 1
ATOM 835 O O . GLY A 1 104 ? 0.651 -13.187 -1.509 1.00 84.56 104 GLY A O 1
ATOM 836 N N . ASP A 1 105 ? -0.255 -15.109 -0.806 1.00 83.69 105 ASP A N 1
ATOM 837 C CA . ASP A 1 105 ? -0.045 -14.856 0.627 1.00 83.69 105 ASP A CA 1
ATOM 838 C C . ASP A 1 105 ? 1.268 -15.447 1.177 1.00 83.69 105 ASP A C 1
ATOM 840 O O . ASP A 1 105 ? 1.705 -15.084 2.270 1.00 83.69 105 ASP A O 1
ATOM 844 N N . ASP A 1 106 ? 1.938 -16.306 0.406 1.00 80.50 106 ASP A N 1
ATOM 845 C CA . ASP A 1 106 ? 3.057 -17.142 0.869 1.00 80.50 106 ASP A CA 1
ATOM 846 C C . ASP A 1 106 ? 4.278 -16.345 1.360 1.00 80.50 106 ASP A C 1
ATOM 848 O O . ASP A 1 106 ? 5.052 -16.818 2.193 1.00 80.50 106 ASP A O 1
ATOM 852 N N . PHE A 1 107 ? 4.466 -15.115 0.874 1.00 78.19 107 PHE A N 1
ATOM 853 C CA . PHE A 1 107 ? 5.610 -14.275 1.243 1.00 78.19 107 PHE A CA 1
ATOM 854 C C . PHE A 1 107 ? 5.406 -13.507 2.560 1.00 78.19 107 PHE A C 1
ATOM 856 O O . PHE A 1 107 ? 6.369 -13.007 3.146 1.00 78.19 107 PHE A O 1
ATOM 863 N N . ILE A 1 108 ? 4.166 -13.391 3.040 1.00 76.44 108 ILE A N 1
ATOM 864 C CA . ILE A 1 108 ? 3.815 -12.538 4.182 1.00 76.44 108 ILE A CA 1
ATOM 865 C C . ILE A 1 108 ? 4.469 -12.956 5.496 1.00 76.44 108 ILE A C 1
ATOM 867 O O . ILE A 1 108 ? 4.975 -12.067 6.189 1.00 76.44 108 ILE A O 1
ATOM 871 N N . PRO A 1 109 ? 4.527 -14.254 5.850 1.00 70.06 109 PRO A N 1
ATOM 872 C CA . PRO A 1 109 ? 5.203 -14.687 7.068 1.00 70.06 109 PRO A CA 1
ATOM 873 C C . PRO A 1 109 ? 6.654 -14.193 7.135 1.00 70.06 109 PRO A C 1
ATOM 875 O O . PRO A 1 109 ? 7.109 -13.771 8.195 1.00 70.06 109 PRO A O 1
ATOM 878 N N . ASN A 1 110 ? 7.348 -14.155 5.993 1.00 66.38 110 ASN A N 1
ATOM 879 C CA . ASN A 1 110 ? 8.742 -13.717 5.905 1.00 66.38 110 ASN A CA 1
ATOM 880 C C . ASN A 1 110 ? 8.884 -12.188 5.955 1.00 66.38 110 ASN A C 1
ATOM 882 O O . ASN A 1 110 ? 9.821 -11.680 6.561 1.00 66.38 110 ASN A O 1
ATOM 886 N N . VAL A 1 111 ? 7.939 -11.443 5.371 1.00 65.88 111 VAL A N 1
ATOM 887 C CA . VAL A 1 111 ? 7.968 -9.967 5.358 1.00 65.88 111 VAL A CA 1
ATOM 888 C C . VAL A 1 111 ? 7.566 -9.358 6.706 1.00 65.88 111 VAL A C 1
ATOM 890 O O . VAL A 1 111 ? 8.048 -8.287 7.060 1.00 65.88 111 VAL A O 1
ATOM 893 N N . ILE A 1 112 ? 6.713 -10.032 7.483 1.00 61.09 112 ILE A N 1
ATOM 894 C CA . ILE A 1 112 ? 6.345 -9.596 8.842 1.00 61.09 112 ILE A CA 1
ATOM 895 C C . ILE A 1 112 ? 7.421 -9.992 9.869 1.00 61.09 112 ILE A C 1
ATOM 897 O O . ILE A 1 112 ? 7.597 -9.296 10.872 1.00 61.09 112 ILE A O 1
ATOM 901 N N . ALA A 1 113 ? 8.138 -11.100 9.638 1.00 49.31 113 ALA A N 1
ATOM 902 C CA . ALA A 1 113 ? 9.217 -11.563 10.514 1.00 49.31 113 ALA A CA 1
ATOM 903 C C . ALA 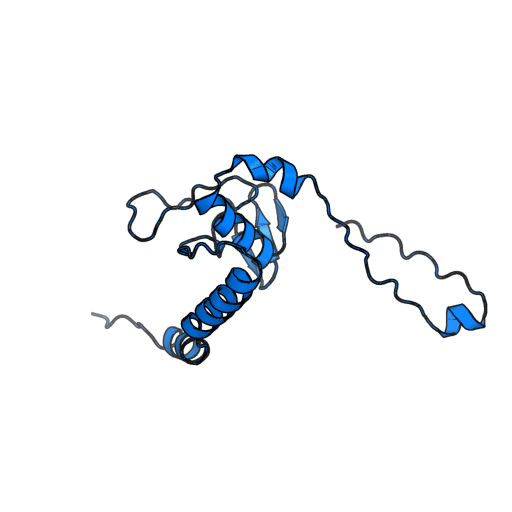A 1 113 ? 10.410 -10.600 10.544 1.00 49.31 113 ALA A C 1
ATOM 905 O O . ALA A 1 113 ? 11.086 -10.491 11.571 1.00 49.31 113 ALA A O 1
ATOM 906 N N . ASP A 1 114 ? 10.622 -9.856 9.459 1.00 47.81 114 ASP A N 1
ATOM 907 C CA . ASP A 1 114 ? 11.566 -8.753 9.438 1.00 47.81 114 ASP A CA 1
ATOM 908 C C . ASP A 1 114 ? 10.954 -7.576 10.213 1.00 47.81 114 ASP A C 1
ATOM 910 O O . ASP A 1 114 ? 10.321 -6.666 9.671 1.00 47.81 114 ASP A O 1
ATOM 914 N N . LYS A 1 115 ? 11.109 -7.603 11.544 1.00 53.53 115 LYS A N 1
ATOM 915 C CA . LYS A 1 115 ? 10.918 -6.440 12.423 1.00 53.53 115 LYS A CA 1
ATOM 916 C C . LYS A 1 115 ? 12.030 -5.440 12.126 1.00 53.53 115 LYS A C 1
ATOM 918 O O . LYS A 1 115 ? 12.842 -5.157 13.006 1.00 53.53 115 LYS A O 1
ATOM 923 N N . GLY A 1 116 ? 12.094 -4.969 10.882 1.00 50.62 116 GLY A N 1
ATOM 924 C CA . GLY A 1 116 ? 13.093 -4.064 10.354 1.00 50.62 116 GLY A CA 1
ATOM 925 C C . GLY A 1 116 ? 13.091 -2.792 11.177 1.00 50.62 116 GLY A C 1
ATOM 926 O O . GLY A 1 116 ? 12.434 -1.806 10.848 1.00 50.62 116 GLY A O 1
ATOM 927 N N . CYS A 1 117 ? 13.835 -2.819 12.274 1.00 47.66 117 CYS A N 1
ATOM 928 C CA . CYS A 1 117 ? 14.283 -1.651 12.984 1.00 47.66 117 CYS A CA 1
ATOM 929 C C . CYS A 1 117 ? 15.370 -1.059 12.087 1.00 47.66 117 CYS A C 1
ATOM 931 O O . CYS A 1 117 ? 16.561 -1.218 12.328 1.00 47.66 117 CYS A O 1
ATOM 933 N N . VAL A 1 118 ? 14.956 -0.470 10.963 1.00 54.91 118 VAL A N 1
ATOM 934 C CA . VAL A 1 118 ? 15.858 0.321 10.135 1.00 54.91 118 VAL A CA 1
ATOM 935 C C . VAL A 1 118 ? 16.291 1.504 10.983 1.00 54.91 118 VAL A C 1
ATOM 937 O O . VAL A 1 118 ? 15.444 2.193 11.554 1.00 54.91 118 VAL A O 1
ATOM 940 N N . ASN A 1 119 ? 17.611 1.650 11.100 1.00 49.00 119 ASN A N 1
ATOM 941 C CA . ASN A 1 119 ? 18.354 2.631 11.884 1.00 49.00 119 ASN A CA 1
ATOM 942 C C . ASN A 1 119 ? 17.488 3.826 12.307 1.00 49.00 119 ASN A C 1
ATOM 944 O O . ASN A 1 119 ? 17.215 4.715 11.498 1.00 49.00 119 ASN A O 1
ATOM 948 N N . HIS A 1 120 ? 17.062 3.860 13.575 1.00 56.22 120 HIS A N 1
ATOM 949 C CA . HIS A 1 120 ? 16.522 5.097 14.128 1.00 56.22 120 HIS A CA 1
ATOM 950 C C . HIS A 1 120 ? 17.630 6.150 14.024 1.00 56.22 120 HIS A C 1
ATOM 952 O O . HIS A 1 120 ? 18.748 5.883 14.475 1.00 56.22 120 HIS A O 1
ATOM 958 N N . PRO A 1 121 ? 17.376 7.318 13.410 1.00 57.06 121 PRO A N 1
ATOM 959 C CA . PRO A 1 121 ? 18.381 8.364 13.356 1.00 57.06 121 PRO A CA 1
ATOM 960 C C . PRO A 1 121 ? 18.778 8.722 14.789 1.00 57.06 121 PRO A C 1
ATOM 962 O O . PRO A 1 121 ? 17.940 9.146 15.588 1.00 57.06 121 PRO A O 1
ATOM 965 N N . MET A 1 122 ? 20.053 8.518 15.128 1.00 61.03 122 MET A N 1
ATOM 966 C CA . MET A 1 122 ? 20.567 8.946 16.421 1.00 61.03 122 MET A CA 1
ATOM 967 C C . MET A 1 122 ? 20.523 10.467 16.468 1.00 61.03 122 MET A C 1
ATOM 969 O O . MET A 1 122 ? 21.133 11.152 15.646 1.00 61.03 122 MET A O 1
ATOM 973 N N . THR A 1 123 ? 19.784 10.997 17.436 1.00 67.88 123 THR A N 1
ATOM 974 C CA . THR A 1 123 ? 19.795 12.431 17.702 1.00 67.88 123 THR A CA 1
ATOM 975 C C . THR A 1 123 ? 21.091 12.744 18.439 1.00 67.88 123 THR A C 1
ATOM 977 O O . THR A 1 123 ? 21.207 12.488 19.635 1.00 67.88 123 THR A O 1
ATOM 980 N N . ILE A 1 124 ? 22.084 13.260 17.719 1.00 69.38 124 ILE A N 1
ATOM 981 C CA . ILE A 1 124 ? 23.315 13.768 18.324 1.00 69.38 124 ILE A CA 1
ATOM 982 C C . ILE A 1 124 ? 23.061 15.179 18.857 1.00 69.38 124 ILE A C 1
ATOM 984 O O . ILE A 1 124 ? 22.647 16.070 18.117 1.00 69.38 124 ILE A O 1
ATOM 988 N N . ASN A 1 125 ? 23.297 15.398 20.149 1.00 72.19 125 ASN A N 1
ATOM 989 C CA . ASN A 1 125 ? 23.352 16.749 20.692 1.00 72.19 125 ASN A CA 1
ATOM 990 C C . ASN A 1 125 ? 24.798 17.258 20.534 1.00 72.19 125 ASN A C 1
ATOM 992 O O . ASN A 1 125 ? 25.687 16.695 21.178 1.00 72.19 125 ASN A O 1
ATOM 996 N N . PRO A 1 126 ? 25.074 18.284 19.710 1.00 65.88 126 PRO A N 1
ATOM 997 C CA . PRO A 1 126 ? 26.442 18.757 19.483 1.00 65.88 126 PRO A CA 1
ATOM 998 C C . PRO A 1 126 ? 27.144 19.187 20.782 1.00 65.88 126 PRO A C 1
ATOM 1000 O O . PRO A 1 126 ? 28.332 18.926 20.939 1.00 65.88 126 PRO A O 1
ATOM 1003 N N . LEU A 1 127 ? 26.395 19.706 21.766 1.00 65.81 127 LEU A N 1
ATOM 1004 C CA . LEU A 1 127 ? 26.920 20.045 23.096 1.00 65.81 127 LEU A CA 1
ATOM 1005 C C . LEU A 1 127 ? 27.392 18.802 23.871 1.00 65.81 127 LEU A C 1
ATOM 1007 O O . LEU A 1 127 ? 28.382 18.849 24.589 1.00 65.81 127 LEU A O 1
ATOM 1011 N N . SER A 1 128 ? 26.722 17.657 23.718 1.00 62.00 128 SER A N 1
ATOM 1012 C CA . SER A 1 128 ? 27.164 16.415 24.376 1.00 62.00 128 SER A CA 1
ATOM 1013 C C . SER A 1 128 ? 28.470 15.868 23.788 1.00 62.00 128 SER A C 1
ATOM 1015 O O . SER A 1 128 ? 29.264 15.271 24.514 1.00 62.00 128 SER A O 1
ATOM 1017 N N . LEU A 1 129 ? 28.716 16.130 22.497 1.00 60.56 129 LEU A N 1
ATOM 1018 C CA . LEU A 1 129 ? 29.918 15.706 21.777 1.00 60.56 129 LEU A CA 1
ATOM 1019 C C . LEU A 1 129 ? 31.154 16.509 22.209 1.00 60.56 129 LEU A C 1
ATOM 1021 O O . LEU A 1 129 ? 32.231 15.945 22.373 1.00 60.56 129 LEU A O 1
ATOM 1025 N N . GLU A 1 130 ? 30.978 17.817 22.410 1.00 59.69 130 GLU A N 1
ATOM 1026 C CA . GLU A 1 130 ? 32.049 18.756 22.762 1.00 59.69 130 GLU A CA 1
ATOM 1027 C C . GLU A 1 130 ? 32.502 18.602 24.226 1.00 59.69 130 GLU A C 1
ATOM 1029 O O . GLU A 1 130 ? 33.690 18.697 24.526 1.00 59.69 130 GLU A O 1
ATOM 1034 N N . TYR A 1 131 ? 31.572 18.272 25.130 1.00 64.50 131 TYR A N 1
ATOM 1035 C CA . TYR A 1 131 ? 31.842 18.104 26.565 1.00 64.50 131 TYR A CA 1
ATOM 1036 C C . TYR A 1 131 ? 32.021 16.640 27.016 1.00 64.50 131 TYR A C 1
ATOM 1038 O O . TYR A 1 131 ? 32.107 16.376 28.215 1.00 64.50 131 TYR A O 1
ATOM 1046 N N . GLY A 1 132 ? 32.068 15.671 26.090 1.00 56.47 132 GLY A N 1
ATOM 1047 C CA . GLY A 1 132 ? 32.298 14.252 26.411 1.00 56.47 132 GLY A CA 1
ATOM 1048 C C . GLY A 1 132 ? 31.221 13.608 27.298 1.00 56.47 132 GLY A C 1
ATOM 1049 O O . GLY A 1 132 ? 31.454 12.564 27.914 1.00 56.47 132 GLY A O 1
ATOM 1050 N N . LEU A 1 133 ? 30.036 14.218 27.384 1.00 57.44 133 LEU A N 1
ATOM 1051 C CA . LEU A 1 133 ? 28.913 13.695 28.153 1.00 57.44 133 LEU A CA 1
ATOM 1052 C C . LEU A 1 133 ? 28.265 12.582 27.330 1.00 57.44 133 LEU A C 1
ATOM 1054 O O . LEU A 1 133 ? 27.682 12.848 26.281 1.00 57.44 133 LEU A O 1
ATOM 1058 N N . ARG A 1 134 ? 28.370 11.325 27.785 1.00 52.16 134 ARG A N 1
ATOM 1059 C CA . ARG A 1 134 ? 27.695 10.192 27.132 1.00 52.16 134 ARG A CA 1
ATOM 1060 C C . ARG A 1 134 ? 26.214 10.537 26.975 1.00 52.16 134 ARG A C 1
ATOM 1062 O O . ARG A 1 134 ? 25.540 10.795 27.972 1.00 52.16 134 ARG A O 1
ATOM 1069 N N . THR A 1 135 ? 25.714 10.540 25.739 1.00 52.25 135 THR A N 1
ATOM 1070 C CA . THR A 1 135 ? 24.275 10.598 25.475 1.00 52.25 135 THR A CA 1
ATOM 1071 C C . THR A 1 135 ? 23.652 9.425 26.209 1.00 52.25 135 THR A C 1
ATOM 1073 O O . THR A 1 135 ? 23.909 8.273 25.862 1.00 52.25 135 THR A O 1
ATOM 1076 N N . VAL A 1 136 ? 22.907 9.710 27.273 1.00 53.50 136 VAL A N 1
ATOM 1077 C CA . VAL A 1 136 ? 22.134 8.699 27.988 1.00 53.50 136 VAL A CA 1
ATOM 1078 C C . VAL A 1 136 ? 21.231 8.070 26.937 1.00 53.50 136 VAL A C 1
ATOM 1080 O O . VAL A 1 136 ? 20.423 8.780 26.336 1.00 53.50 136 VAL A O 1
ATOM 1083 N N . GLU A 1 137 ? 21.439 6.790 26.633 1.00 49.66 137 GLU A N 1
ATOM 1084 C CA . GLU A 1 137 ? 20.556 6.048 25.742 1.00 49.66 137 GLU A CA 1
ATOM 1085 C C . GLU A 1 137 ? 19.150 6.202 26.315 1.00 49.66 137 GLU A C 1
ATOM 1087 O O . GLU A 1 137 ? 18.857 5.722 27.411 1.00 49.66 137 GLU A O 1
ATOM 1092 N N . ALA A 1 138 ? 18.308 6.984 25.635 1.00 44.53 138 ALA A N 1
ATOM 1093 C CA . ALA A 1 138 ? 16.937 7.165 26.062 1.00 44.53 138 ALA A CA 1
ATOM 1094 C C . ALA A 1 138 ? 16.303 5.767 26.065 1.00 44.53 138 ALA A C 1
ATOM 1096 O O . ALA A 1 138 ? 16.314 5.114 25.015 1.00 44.53 138 ALA A O 1
ATOM 1097 N N . PRO A 1 139 ? 15.803 5.266 27.211 1.00 41.97 139 PRO A N 1
ATOM 1098 C CA . PRO A 1 139 ? 15.223 3.939 27.252 1.00 41.97 139 PRO A CA 1
ATOM 1099 C C . PRO A 1 139 ? 14.071 3.909 26.254 1.00 41.97 139 PRO A C 1
ATOM 1101 O O . PRO A 1 139 ? 13.228 4.811 26.238 1.00 41.97 139 PRO A O 1
ATOM 1104 N N . ALA A 1 140 ? 14.081 2.895 25.390 1.00 41.28 140 ALA A N 1
ATOM 1105 C CA . ALA A 1 140 ? 13.029 2.669 24.418 1.00 41.28 140 ALA A CA 1
ATOM 1106 C C . ALA A 1 140 ? 11.682 2.718 25.148 1.00 41.28 140 ALA A C 1
ATOM 1108 O O . ALA A 1 140 ? 11.411 1.899 26.027 1.00 41.28 140 ALA A O 1
ATOM 1109 N N . VAL A 1 141 ? 10.860 3.716 24.818 1.00 43.62 141 VAL A N 1
ATOM 1110 C CA . VAL A 1 141 ? 9.493 3.810 25.323 1.00 43.62 141 VAL A CA 1
ATOM 1111 C C . VAL A 1 141 ? 8.751 2.602 24.765 1.00 43.62 141 VAL A C 1
ATOM 1113 O O . VAL A 1 141 ? 8.385 2.573 23.592 1.00 43.62 141 VAL A O 1
ATOM 1116 N N . ALA A 1 142 ? 8.604 1.579 25.604 1.00 38.56 142 ALA A N 1
ATOM 1117 C CA . ALA A 1 142 ? 7.775 0.423 25.327 1.00 38.56 142 ALA A CA 1
ATOM 1118 C C . ALA A 1 142 ? 6.324 0.897 25.166 1.00 38.56 142 ALA A C 1
ATOM 1120 O O . ALA A 1 142 ? 5.770 1.534 26.065 1.00 38.56 142 ALA A O 1
ATOM 1121 N N . ALA A 1 143 ? 5.740 0.602 24.008 1.00 35.59 143 ALA A N 1
ATOM 1122 C CA . ALA A 1 143 ? 4.329 0.788 23.692 1.00 35.59 143 ALA A CA 1
ATOM 1123 C C . ALA A 1 143 ? 3.758 -0.528 23.163 1.00 35.59 143 ALA A C 1
ATOM 1125 O O . ALA A 1 143 ? 4.499 -1.233 22.437 1.00 35.59 143 ALA A O 1
#

Organism: NCBI:txid1711999

Secondary structure (DSSP, 8-state):
-------HHHHHHHHHHHTS-HHHHHHHHHHHHHHTTPPP-----TTTTTS-TTTT-----TT--S----S-EEEETTEEE-TT--EE-HHHHHHHHHHHHHH-STTHHHHHH------PPP---HHHHHTT-----------

InterPro domains:
  IPR010095 Cas12f1-like, TNB domain [PF07282] (22-98)
  IPR010095 Cas12f1-like, TNB domain [TIGR01766] (7-49)

Sequence (143 aa):
MGITQVGKKNRIYNQKFVFIPHSKLIEKIEYKAKEYGIKIVVREESYTSKASAIDLDLIPNFGDKTEKKFSGRRIKRGLYKSKSGQLINSDVNGGLNILRKEIGDDFIPNVIADKGCVNHPMTINPLSLEYGLRTVEAPAVAA